Protein AF-A0A1C3NUX1-F1 (afdb_monomer_lite)

Radius of gyration: 12.71 Å; chains: 1; bounding box: 31×25×33 Å

Sequence (108 aa):
MPPGFLGSWSGTVSQPDSTSYTVKLTLTNGDIGQNVGRASYPELGCIADLYLTDVAGSMIRVQGRLVVNSYNNCVAATLDLGLRSSSSMNYLARSPGFSGGASAVLYR

Structure (mmCIF, N/CA/C/O backbone):
data_AF-A0A1C3NUX1-F1
#
_entry.id   AF-A0A1C3NUX1-F1
#
loop_
_atom_site.group_PDB
_atom_site.id
_atom_site.type_symbol
_atom_site.label_atom_id
_atom_site.label_alt_id
_atom_site.label_comp_id
_atom_site.label_asym_id
_atom_site.label_entity_id
_atom_site.label_seq_id
_atom_site.pdbx_PDB_ins_code
_atom_site.Cartn_x
_atom_site.Cartn_y
_atom_site.Cartn_z
_atom_site.occupancy
_atom_site.B_iso_or_equiv
_atom_site.auth_seq_id
_atom_site.auth_comp_id
_atom_site.auth_asym_id
_atom_site.auth_atom_id
_atom_site.pdbx_PDB_model_num
ATOM 1 N N . MET A 1 1 ? -10.010 -6.700 9.477 1.00 90.62 1 MET A N 1
ATOM 2 C CA . MET A 1 1 ? -9.384 -5.407 9.100 1.00 90.62 1 MET A CA 1
ATOM 3 C C . MET A 1 1 ? -10.241 -4.242 9.602 1.00 90.62 1 MET A C 1
ATOM 5 O O . MET A 1 1 ? -11.459 -4.356 9.520 1.00 90.62 1 MET A O 1
ATOM 9 N N . PRO A 1 2 ? -9.672 -3.127 10.107 1.00 93.56 2 PRO A N 1
ATOM 10 C CA . PRO A 1 2 ? -10.476 -1.967 10.501 1.00 93.56 2 PRO A CA 1
ATOM 11 C C . PRO A 1 2 ? -11.187 -1.313 9.296 1.00 93.56 2 PRO A C 1
ATOM 13 O O . PRO A 1 2 ? -10.565 -1.146 8.243 1.00 93.56 2 PRO A O 1
ATOM 16 N N . PRO A 1 3 ? -12.460 -0.885 9.430 1.00 94.62 3 PRO A N 1
ATOM 17 C CA . PRO A 1 3 ? -13.285 -0.423 8.306 1.00 94.62 3 PRO A CA 1
ATOM 18 C C . PRO A 1 3 ? -12.734 0.834 7.626 1.00 94.62 3 PRO A C 1
ATOM 20 O O . PRO A 1 3 ? -12.955 1.053 6.439 1.00 94.62 3 PRO A O 1
ATOM 23 N N . GLY A 1 4 ? -11.961 1.638 8.358 1.00 95.81 4 GLY A N 1
ATOM 24 C CA . GLY A 1 4 ? -11.309 2.819 7.814 1.00 95.81 4 GLY A CA 1
ATOM 25 C C . GLY A 1 4 ? -10.327 2.516 6.681 1.00 95.81 4 GLY A C 1
ATOM 26 O O . GLY A 1 4 ? -10.064 3.424 5.911 1.00 95.81 4 GLY A O 1
ATOM 27 N N . PHE A 1 5 ? -9.806 1.296 6.536 1.00 97.38 5 PHE A N 1
ATOM 28 C CA . PHE A 1 5 ? -8.880 0.946 5.450 1.00 97.38 5 PHE A CA 1
ATOM 29 C C . PHE A 1 5 ? -9.577 0.521 4.157 1.00 97.38 5 PHE A C 1
ATOM 31 O O . PHE A 1 5 ? -8.937 0.490 3.111 1.00 97.38 5 PHE A O 1
ATOM 38 N N . LEU A 1 6 ? -10.864 0.182 4.214 1.00 97.62 6 LEU A N 1
ATOM 39 C CA . LEU A 1 6 ? -11.574 -0.415 3.087 1.00 97.62 6 LEU A CA 1
ATOM 40 C C . LEU A 1 6 ? -11.748 0.574 1.932 1.00 97.62 6 LEU A C 1
ATOM 42 O O . LEU A 1 6 ? -11.959 1.769 2.146 1.00 97.62 6 LEU A O 1
ATOM 46 N N . GLY A 1 7 ? -11.716 0.042 0.712 1.00 97.88 7 GLY A N 1
ATOM 47 C CA . GLY A 1 7 ? -11.895 0.801 -0.520 1.00 97.88 7 GLY A CA 1
ATOM 48 C C . GLY A 1 7 ? -10.596 1.023 -1.284 1.00 97.88 7 GLY A C 1
ATOM 49 O O . GLY A 1 7 ? -9.594 0.329 -1.084 1.00 97.88 7 GLY A O 1
ATOM 50 N N . SER A 1 8 ? -10.646 1.970 -2.213 1.00 98.56 8 SER A N 1
ATOM 51 C CA . SER A 1 8 ? -9.526 2.300 -3.084 1.00 98.56 8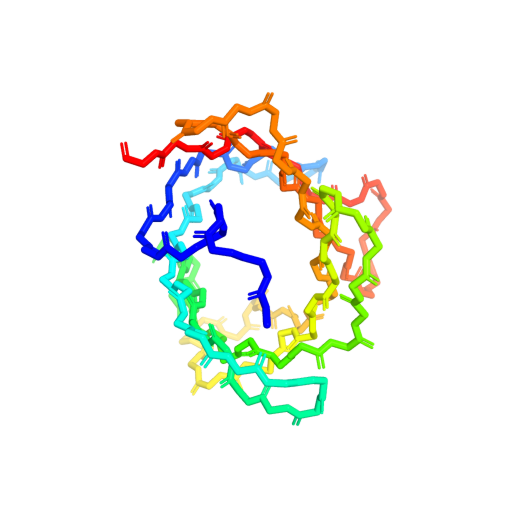 SER A CA 1
ATOM 52 C C . SER A 1 8 ? -8.713 3.458 -2.521 1.00 98.56 8 SER A C 1
ATOM 54 O O . SER A 1 8 ? -9.250 4.376 -1.909 1.00 98.56 8 SER A O 1
ATOM 56 N N . TRP A 1 9 ? -7.406 3.392 -2.741 1.00 98.69 9 TRP A N 1
ATOM 57 C CA . TRP A 1 9 ? -6.448 4.396 -2.309 1.00 98.69 9 TRP A CA 1
ATOM 58 C C . TRP A 1 9 ? -5.418 4.622 -3.401 1.00 98.69 9 TRP A C 1
ATOM 60 O O . TRP A 1 9 ? -4.955 3.661 -4.012 1.00 98.69 9 TRP A O 1
ATOM 70 N N . SER A 1 10 ? -5.017 5.865 -3.630 1.00 98.75 10 SER A N 1
ATOM 71 C CA . SER A 1 10 ? -3.997 6.192 -4.624 1.00 98.75 10 SER A CA 1
ATOM 72 C C . SER A 1 10 ? -3.086 7.307 -4.143 1.00 98.75 10 SER A C 1
ATOM 74 O O . SER A 1 10 ? -3.513 8.207 -3.422 1.00 98.75 10 SER A O 1
ATOM 76 N N . GLY A 1 11 ? -1.831 7.271 -4.571 1.00 98.50 11 GLY A N 1
ATOM 77 C CA . GLY A 1 11 ? -0.869 8.328 -4.290 1.00 98.50 11 GLY A CA 1
ATOM 78 C C . GLY A 1 11 ? 0.443 8.121 -5.031 1.00 98.50 11 GLY A C 1
ATOM 79 O O . GLY A 1 11 ? 0.683 7.069 -5.625 1.00 98.50 11 GLY A O 1
ATOM 80 N N . THR A 1 12 ? 1.286 9.146 -4.985 1.00 98.44 12 THR A N 1
ATOM 81 C CA . THR A 1 12 ? 2.611 9.127 -5.602 1.00 98.44 12 THR A CA 1
ATOM 82 C C . THR A 1 12 ? 3.641 8.696 -4.570 1.00 98.44 12 THR A C 1
ATOM 84 O O . THR A 1 12 ? 3.809 9.344 -3.536 1.00 98.44 12 THR A O 1
ATOM 87 N N . VAL A 1 13 ? 4.321 7.593 -4.855 1.00 96.94 13 VAL A N 1
ATOM 88 C CA . VAL A 1 13 ? 5.405 7.050 -4.048 1.00 96.94 13 VAL A CA 1
ATOM 89 C C . VAL A 1 13 ? 6.693 7.780 -4.373 1.00 96.94 13 VAL A C 1
ATOM 91 O O . VAL A 1 13 ? 7.098 7.860 -5.530 1.00 96.94 13 VAL A O 1
ATOM 94 N N . SER A 1 14 ? 7.337 8.287 -3.328 1.00 95.06 14 SER A N 1
ATOM 95 C CA . SER A 1 14 ? 8.723 8.728 -3.357 1.00 95.06 14 SER A CA 1
ATOM 96 C C . SER A 1 14 ? 9.606 7.598 -2.844 1.00 95.06 14 SER A C 1
ATOM 98 O O . SER A 1 14 ? 9.367 7.048 -1.763 1.00 95.06 14 SER A O 1
ATOM 100 N N . GLN A 1 15 ? 10.618 7.249 -3.627 1.00 89.38 15 GLN A N 1
ATOM 101 C CA . GLN A 1 15 ? 11.606 6.239 -3.289 1.00 89.38 15 GLN A CA 1
ATOM 102 C C . GLN A 1 15 ? 12.998 6.828 -3.540 1.00 89.38 15 GLN A C 1
ATOM 104 O O . GLN A 1 15 ? 13.230 7.344 -4.635 1.00 89.38 15 GLN A O 1
ATOM 109 N N . PRO A 1 16 ? 13.920 6.766 -2.563 1.00 86.25 16 PRO A N 1
ATOM 110 C CA . PRO A 1 16 ? 15.297 7.199 -2.768 1.00 86.25 16 PRO A CA 1
ATOM 111 C C . PRO A 1 16 ? 15.923 6.510 -3.983 1.00 86.25 16 PRO A C 1
ATOM 113 O O . PRO A 1 16 ? 15.666 5.330 -4.232 1.00 86.25 16 PRO A O 1
ATOM 116 N N . ASP A 1 17 ? 16.719 7.263 -4.741 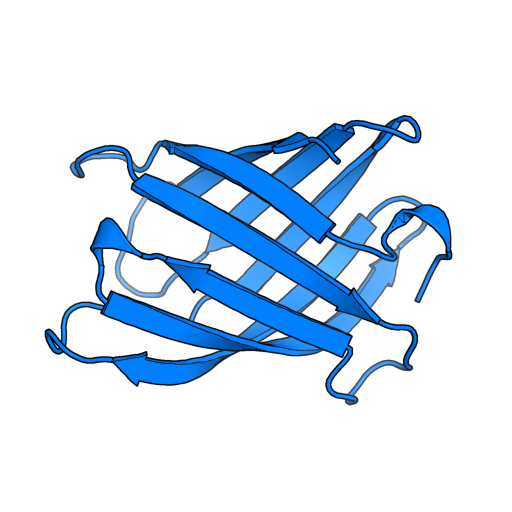1.00 82.31 17 ASP A N 1
ATOM 117 C CA . ASP A 1 17 ? 17.462 6.778 -5.912 1.00 82.31 17 ASP A CA 1
ATOM 118 C C . ASP A 1 17 ? 16.586 6.152 -7.014 1.00 82.31 17 ASP A C 1
ATOM 120 O O . ASP A 1 17 ? 17.052 5.370 -7.844 1.00 82.31 17 ASP A O 1
ATOM 124 N N . SER A 1 18 ? 15.299 6.504 -7.042 1.00 84.88 18 SER A N 1
ATOM 125 C CA . SER A 1 18 ? 14.347 6.053 -8.050 1.00 84.88 18 SER A CA 1
ATOM 126 C C . SER A 1 18 ? 13.437 7.193 -8.498 1.00 84.88 18 SER A C 1
ATOM 128 O O . SER A 1 18 ? 13.274 8.206 -7.817 1.00 84.88 18 SER A O 1
ATOM 130 N N . THR A 1 19 ? 12.833 7.038 -9.673 1.00 90.12 19 THR A N 1
ATOM 131 C CA . THR A 1 19 ? 11.780 7.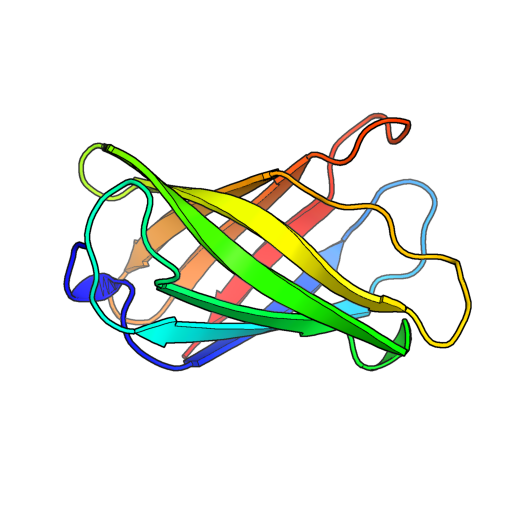945 -10.130 1.00 90.12 19 THR A CA 1
ATOM 132 C C . THR A 1 19 ? 10.508 7.677 -9.339 1.00 90.12 19 THR A C 1
ATOM 134 O O . THR A 1 19 ? 10.155 6.524 -9.104 1.00 90.12 19 THR A O 1
ATOM 137 N N . SER A 1 20 ? 9.799 8.736 -8.952 1.00 94.81 20 SER A N 1
ATOM 138 C CA . SER A 1 20 ? 8.495 8.598 -8.308 1.00 94.81 20 SER A CA 1
ATOM 139 C C . SER A 1 20 ? 7.503 7.858 -9.206 1.00 94.81 20 SER A C 1
ATOM 141 O O . SER A 1 20 ? 7.480 8.063 -10.419 1.00 94.81 20 SER A O 1
ATOM 143 N N . TYR A 1 21 ? 6.650 7.036 -8.606 1.00 95.12 21 TYR A N 1
ATOM 144 C CA . TYR A 1 21 ? 5.656 6.232 -9.321 1.00 95.12 21 TYR A CA 1
ATOM 145 C C . TYR A 1 21 ? 4.327 6.210 -8.578 1.00 95.12 21 TYR A C 1
ATOM 147 O O . TYR A 1 21 ? 4.259 6.465 -7.375 1.00 95.12 21 TYR A O 1
ATOM 155 N N . THR A 1 22 ? 3.246 5.897 -9.282 1.00 97.88 22 THR A N 1
ATOM 156 C CA . THR A 1 22 ? 1.924 5.796 -8.672 1.00 97.88 22 THR A CA 1
ATOM 157 C C . THR A 1 22 ? 1.752 4.437 -8.000 1.00 97.88 22 THR A C 1
ATOM 159 O O . THR A 1 22 ? 2.042 3.392 -8.581 1.00 97.88 22 THR A O 1
ATOM 162 N N . VAL A 1 23 ? 1.199 4.432 -6.788 1.00 98.31 23 VAL A N 1
ATOM 163 C CA . VAL A 1 23 ? 0.616 3.229 -6.185 1.00 98.31 23 VAL A CA 1
ATOM 164 C C . VAL A 1 23 ? -0.894 3.376 -6.134 1.00 98.31 23 VAL A C 1
ATOM 166 O O . VAL A 1 23 ? -1.415 4.416 -5.729 1.00 98.31 23 VAL A O 1
ATOM 169 N N . LYS A 1 24 ? -1.599 2.315 -6.526 1.00 98.69 24 LYS A N 1
ATOM 170 C CA . LYS A 1 24 ? -3.042 2.177 -6.311 1.00 98.69 24 LYS A CA 1
ATOM 171 C C . LYS A 1 24 ? -3.293 0.930 -5.484 1.00 98.69 24 LYS A C 1
ATOM 173 O O . LYS A 1 24 ? -2.857 -0.153 -5.870 1.00 98.69 24 LYS A O 1
ATOM 178 N N . LEU A 1 25 ? -3.988 1.079 -4.367 1.00 98.69 25 LEU A N 1
ATOM 179 C CA . LEU A 1 25 ? -4.431 -0.018 -3.518 1.00 98.69 25 LEU A CA 1
ATOM 180 C C . LEU A 1 25 ? -5.944 -0.167 -3.642 1.00 98.69 25 LEU A C 1
ATOM 182 O O . LEU A 1 25 ? -6.669 0.818 -3.741 1.00 98.69 25 LEU A O 1
ATOM 186 N N . THR A 1 26 ? -6.432 -1.397 -3.595 1.00 98.62 26 THR A N 1
ATOM 187 C CA . THR A 1 26 ? -7.836 -1.696 -3.301 1.00 98.62 26 THR A CA 1
ATOM 188 C C . THR A 1 26 ? -7.856 -2.689 -2.160 1.00 98.62 26 THR A C 1
ATOM 190 O O . THR A 1 26 ? -7.272 -3.762 -2.287 1.00 98.62 26 THR A O 1
ATOM 193 N N . LEU A 1 27 ? -8.478 -2.308 -1.046 1.00 98.50 27 LEU A N 1
ATOM 194 C CA . LEU A 1 27 ? -8.506 -3.072 0.195 1.00 98.50 27 LEU A CA 1
ATOM 195 C C . LEU A 1 27 ? -9.934 -3.526 0.515 1.00 98.50 27 LEU A C 1
ATOM 197 O O . LEU A 1 27 ? -10.879 -2.735 0.491 1.00 98.50 27 LEU A O 1
ATOM 201 N N . THR A 1 28 ? -10.083 -4.802 0.847 1.00 98.38 28 THR A N 1
ATOM 202 C CA . THR A 1 28 ? -11.348 -5.475 1.173 1.00 98.38 28 THR A CA 1
ATOM 203 C C . THR A 1 28 ? -11.237 -6.155 2.523 1.00 98.38 28 THR A C 1
ATOM 205 O O . THR A 1 28 ? -10.154 -6.585 2.894 1.00 98.38 28 THR A O 1
ATOM 208 N N . ASN A 1 29 ? -12.339 -6.301 3.260 1.00 97.69 29 ASN A N 1
ATOM 209 C CA . ASN A 1 29 ? -12.280 -6.872 4.606 1.00 97.69 29 ASN A CA 1
ATOM 210 C C . ASN A 1 29 ? -11.655 -8.284 4.630 1.00 97.69 29 ASN A C 1
ATOM 212 O O . ASN A 1 29 ? -11.753 -9.029 3.658 1.00 97.69 29 ASN A O 1
ATOM 216 N N . GLY A 1 30 ? -11.039 -8.633 5.757 1.00 97.12 30 GLY A N 1
ATOM 217 C CA . GLY A 1 30 ? -10.422 -9.934 5.999 1.00 97.12 30 GLY A CA 1
ATOM 218 C C . GLY A 1 30 ? -9.6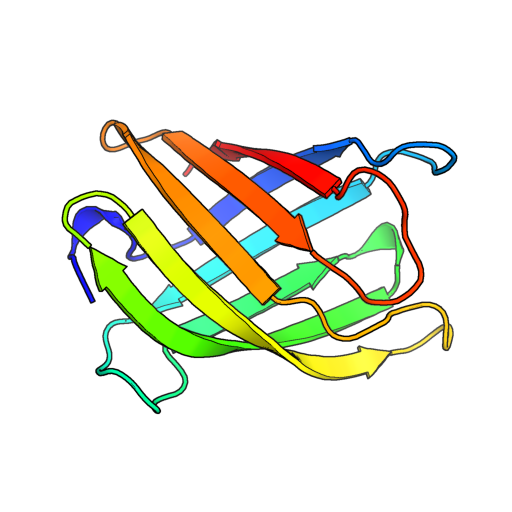06 -9.961 7.290 1.00 97.12 30 GLY A C 1
ATOM 219 O O . GLY A 1 30 ? -9.371 -8.918 7.923 1.00 97.12 30 GLY A O 1
ATOM 220 N N . ASP A 1 31 ? -9.197 -11.166 7.664 1.00 97.81 31 ASP A N 1
ATOM 221 C CA . ASP A 1 31 ? -8.442 -11.472 8.877 1.00 97.81 31 ASP A CA 1
ATOM 222 C C . ASP A 1 31 ? -6.940 -11.609 8.607 1.00 97.81 31 ASP A C 1
ATOM 224 O O . ASP A 1 31 ? -6.480 -11.673 7.463 1.00 97.81 31 ASP A O 1
ATOM 228 N N . ILE A 1 32 ? -6.149 -11.643 9.681 1.00 98.44 32 ILE A N 1
ATOM 229 C CA . ILE A 1 32 ? -4.711 -11.915 9.590 1.00 98.44 32 ILE A CA 1
ATOM 230 C C . ILE A 1 32 ? -4.499 -13.275 8.902 1.00 98.44 32 ILE A C 1
ATOM 232 O O . ILE A 1 32 ? -5.157 -14.263 9.217 1.00 98.44 32 ILE A O 1
ATOM 236 N N . GLY A 1 33 ? -3.579 -13.312 7.940 1.00 98.38 33 GLY A N 1
ATOM 237 C CA . GLY A 1 33 ? -3.279 -14.459 7.086 1.00 98.38 33 GLY A CA 1
ATOM 238 C C . GLY A 1 33 ? -4.081 -14.506 5.781 1.00 98.38 33 GLY A C 1
ATOM 239 O O . GLY A 1 33 ? -3.696 -15.241 4.871 1.00 98.38 33 GLY A O 1
ATOM 240 N N . GLN A 1 34 ? -5.150 -13.716 5.644 1.00 98.62 34 GLN A N 1
ATOM 241 C CA . GLN A 1 34 ? -5.979 -13.687 4.437 1.00 98.62 34 GLN A CA 1
ATOM 242 C C . GLN A 1 34 ? -5.507 -12.629 3.436 1.00 98.62 34 GLN A C 1
ATOM 244 O O . GLN A 1 34 ? -4.849 -11.649 3.794 1.00 98.62 34 GLN A O 1
ATOM 249 N N . ASN A 1 35 ? -5.874 -12.827 2.167 1.00 98.56 35 ASN A N 1
ATOM 250 C CA . ASN A 1 35 ? -5.767 -11.785 1.154 1.00 98.56 35 ASN A CA 1
ATOM 251 C C . ASN A 1 35 ? -6.815 -10.703 1.456 1.00 98.56 35 ASN A C 1
ATOM 253 O O . ASN A 1 35 ? -8.006 -10.995 1.542 1.00 98.56 35 ASN A O 1
ATOM 257 N N . VAL A 1 36 ? -6.355 -9.469 1.620 1.00 98.62 36 VAL A N 1
ATOM 258 C CA . VAL A 1 36 ? -7.165 -8.296 1.955 1.00 98.62 36 VAL A CA 1
ATOM 259 C C . VAL A 1 36 ? -7.126 -7.225 0.871 1.00 98.62 36 VAL A C 1
ATOM 261 O O . VAL A 1 36 ? -7.565 -6.100 1.105 1.00 98.62 36 VAL A O 1
ATOM 264 N N . GLY A 1 37 ? -6.581 -7.527 -0.306 1.00 98.25 37 GLY A N 1
ATOM 265 C CA . GLY A 1 37 ? -6.587 -6.578 -1.403 1.00 98.25 37 GLY A CA 1
ATOM 266 C C . GLY A 1 37 ? -5.471 -6.749 -2.414 1.00 98.25 37 GLY A C 1
ATOM 267 O O . GLY A 1 37 ? -4.775 -7.759 -2.484 1.00 98.25 37 GLY A O 1
ATOM 268 N N . ARG A 1 38 ? -5.294 -5.701 -3.212 1.00 98.50 38 ARG A N 1
ATOM 269 C CA . ARG A 1 38 ? -4.326 -5.668 -4.302 1.00 98.50 38 ARG A CA 1
ATOM 270 C C . ARG A 1 38 ? -3.665 -4.303 -4.398 1.00 98.50 38 ARG A C 1
ATOM 272 O O . ARG A 1 38 ? -4.332 -3.280 -4.256 1.00 98.50 38 ARG A O 1
ATOM 279 N N . ALA A 1 39 ? -2.367 -4.308 -4.668 1.00 98.56 39 ALA A N 1
ATOM 280 C CA . ALA A 1 39 ? -1.592 -3.144 -5.067 1.00 98.56 39 ALA A CA 1
ATOM 281 C C . ALA A 1 39 ? -1.265 -3.226 -6.560 1.00 98.56 39 ALA A C 1
ATOM 283 O O . ALA A 1 39 ? -0.901 -4.292 -7.058 1.00 98.56 39 ALA A O 1
ATOM 284 N N . SER A 1 40 ? -1.347 -2.101 -7.261 1.00 98.12 40 SER A N 1
ATOM 285 C CA . SER A 1 40 ? -0.851 -1.955 -8.629 1.00 98.12 40 SER A CA 1
ATOM 286 C C . SER A 1 40 ? 0.093 -0.767 -8.732 1.00 98.12 40 SER A C 1
ATOM 288 O O . SER A 1 40 ? -0.195 0.293 -8.168 1.00 98.12 40 SER A O 1
ATOM 290 N N . TYR A 1 41 ? 1.154 -0.948 -9.512 1.00 96.81 41 TYR A N 1
ATOM 291 C CA . TYR A 1 41 ? 2.183 0.044 -9.813 1.00 96.81 41 TYR A CA 1
ATOM 292 C C . TYR A 1 41 ? 2.265 0.174 -11.342 1.00 96.81 41 TYR A C 1
ATOM 294 O O . TYR A 1 41 ? 3.029 -0.562 -11.974 1.00 96.81 41 TYR A O 1
ATOM 302 N N . PRO A 1 42 ? 1.406 1.002 -11.966 1.00 96.12 42 PRO A N 1
ATOM 303 C CA . PRO A 1 42 ? 1.215 1.006 -13.418 1.00 96.12 42 PRO A CA 1
ATOM 304 C C . PRO A 1 42 ? 2.496 1.279 -14.208 1.00 96.12 42 PRO A C 1
ATOM 306 O O . PRO A 1 42 ? 2.790 0.569 -15.165 1.00 96.12 42 PRO A O 1
ATOM 309 N N . GLU A 1 43 ? 3.282 2.260 -13.770 1.00 95.19 43 GLU A N 1
ATOM 310 C CA . GLU A 1 43 ? 4.538 2.668 -14.401 1.00 95.19 43 GLU A CA 1
ATOM 311 C C . GLU A 1 43 ? 5.596 1.559 -14.343 1.00 95.19 43 GLU A C 1
ATOM 313 O O . GLU A 1 43 ? 6.455 1.467 -15.215 1.00 95.19 43 GLU A O 1
ATOM 318 N N . LEU A 1 44 ? 5.502 0.683 -13.339 1.00 93.69 44 LEU A N 1
ATOM 319 C CA . LEU A 1 44 ? 6.395 -0.460 -13.163 1.00 93.69 44 LEU A CA 1
ATOM 320 C C . LEU A 1 44 ? 5.843 -1.744 -13.800 1.00 93.69 44 LEU A C 1
ATOM 322 O O . LEU A 1 44 ? 6.544 -2.747 -13.845 1.00 93.69 44 LEU A O 1
ATOM 326 N N . GLY A 1 45 ? 4.598 -1.748 -14.290 1.00 95.75 45 GLY A N 1
ATOM 327 C CA . GLY A 1 45 ? 3.973 -2.945 -14.862 1.00 95.75 45 GLY A CA 1
ATOM 328 C C . GLY A 1 45 ? 3.777 -4.075 -13.844 1.00 95.75 45 GLY A C 1
ATOM 329 O O . GLY A 1 45 ? 3.854 -5.253 -14.215 1.00 95.75 45 GLY A O 1
ATOM 330 N N . CYS A 1 46 ? 3.546 -3.724 -12.572 1.00 96.25 46 CYS A N 1
ATOM 331 C CA . CYS A 1 46 ? 3.511 -4.674 -11.462 1.00 96.25 46 CYS A CA 1
ATOM 332 C C . CYS A 1 46 ? 2.196 -4.679 -10.696 1.00 96.25 46 CYS A C 1
ATOM 334 O O . CYS A 1 46 ? 1.562 -3.643 -10.477 1.00 96.25 46 CYS A O 1
ATOM 336 N N . ILE A 1 47 ? 1.823 -5.870 -10.230 1.00 98.00 47 ILE A N 1
ATOM 337 C CA . ILE A 1 47 ? 0.650 -6.101 -9.392 1.00 98.00 47 ILE A CA 1
ATOM 338 C C . ILE A 1 47 ? 1.040 -7.064 -8.274 1.00 98.00 47 ILE A C 1
ATOM 340 O O . ILE A 1 47 ? 1.711 -8.069 -8.522 1.00 98.00 47 ILE A O 1
ATOM 344 N N . ALA A 1 48 ? 0.597 -6.774 -7.053 1.00 98.31 48 ALA A N 1
ATOM 345 C CA . ALA A 1 48 ? 0.769 -7.643 -5.899 1.00 98.31 48 ALA A CA 1
ATOM 346 C C . ALA A 1 48 ? -0.558 -7.860 -5.170 1.00 98.31 48 ALA A C 1
ATOM 348 O O . ALA A 1 48 ? -1.288 -6.904 -4.915 1.00 98.31 48 ALA A O 1
ATOM 349 N N . ASP A 1 49 ? -0.832 -9.100 -4.780 1.00 98.69 49 ASP A N 1
ATOM 350 C CA . ASP A 1 49 ? -1.872 -9.395 -3.797 1.00 98.69 49 ASP A CA 1
ATOM 351 C C . ASP A 1 49 ? -1.351 -9.071 -2.392 1.00 98.69 49 ASP A C 1
ATOM 353 O O . ASP A 1 49 ? -0.163 -9.240 -2.100 1.00 98.69 49 ASP A O 1
ATOM 357 N N . LEU A 1 50 ? -2.229 -8.575 -1.524 1.00 98.75 50 LEU A N 1
ATOM 358 C CA . LEU A 1 50 ? -1.878 -8.058 -0.204 1.00 98.75 50 LEU A CA 1
ATOM 359 C C . LEU A 1 50 ? -2.436 -8.973 0.874 1.00 98.75 50 LEU A C 1
ATOM 361 O O . LEU A 1 50 ? -3.647 -9.106 1.013 1.00 98.75 50 LEU A O 1
ATOM 365 N N . TYR A 1 51 ? -1.557 -9.578 1.666 1.00 98.69 51 TYR A N 1
ATOM 366 C CA . TYR A 1 51 ? -1.952 -10.466 2.755 1.00 98.69 51 TYR A CA 1
ATOM 367 C C . TYR A 1 51 ? -1.792 -9.766 4.095 1.00 98.69 51 TYR A C 1
ATOM 369 O O . TYR A 1 51 ? -0.703 -9.284 4.398 1.00 98.69 51 TYR A O 1
ATOM 377 N N . LEU A 1 52 ? -2.850 -9.709 4.901 1.00 98.75 52 LEU A N 1
ATOM 378 C CA . LEU A 1 52 ? -2.807 -9.049 6.205 1.00 98.75 52 LEU A CA 1
ATOM 379 C C . LEU A 1 52 ? -1.933 -9.843 7.170 1.00 98.75 52 LEU A C 1
ATOM 381 O O . LEU A 1 52 ? -2.130 -11.040 7.343 1.00 98.75 52 LEU A O 1
ATOM 385 N N . THR A 1 53 ? -0.975 -9.185 7.812 1.00 98.69 53 THR A N 1
ATOM 386 C CA . THR A 1 53 ? -0.065 -9.837 8.764 1.00 98.69 53 THR A CA 1
ATOM 387 C C . THR A 1 53 ? -0.184 -9.280 10.171 1.00 98.69 53 THR A C 1
ATOM 389 O O . THR A 1 53 ? 0.152 -9.983 11.114 1.00 98.69 53 THR A O 1
ATOM 392 N N . ASP A 1 54 ? -0.627 -8.029 10.321 1.00 98.50 54 ASP A N 1
ATOM 393 C CA . ASP A 1 54 ? -0.747 -7.389 11.631 1.00 98.50 54 ASP A CA 1
ATOM 394 C C . ASP A 1 54 ? -1.784 -6.257 11.624 1.00 98.50 54 ASP A C 1
ATOM 396 O O . ASP A 1 54 ? -2.000 -5.608 10.593 1.00 98.50 54 ASP A O 1
ATOM 400 N N . VAL A 1 55 ? -2.405 -6.015 12.780 1.00 97.88 55 VAL A N 1
ATOM 401 C CA . VAL A 1 55 ? -3.377 -4.938 13.016 1.00 97.88 55 VAL A CA 1
ATOM 402 C C . VAL A 1 55 ? -3.114 -4.318 14.385 1.00 97.88 55 VAL A C 1
ATOM 404 O O . VAL A 1 55 ? -3.272 -4.975 15.410 1.00 97.88 55 VAL A O 1
ATOM 407 N N . ALA A 1 56 ? -2.802 -3.024 14.407 1.00 95.50 56 ALA A N 1
ATOM 408 C CA . ALA A 1 56 ? -2.538 -2.264 15.622 1.00 95.50 56 ALA A CA 1
ATOM 409 C C . ALA A 1 56 ? -3.226 -0.890 15.552 1.00 95.50 56 ALA A C 1
ATOM 411 O O . ALA A 1 56 ? -2.680 0.083 15.032 1.00 95.50 56 ALA A O 1
ATOM 412 N N . GLY A 1 57 ? -4.455 -0.802 16.070 1.00 92.00 57 GLY A N 1
ATOM 413 C CA . GLY A 1 57 ? -5.224 0.446 16.099 1.00 92.00 57 GLY A CA 1
ATOM 414 C C . GLY A 1 57 ? -5.477 1.022 14.700 1.00 92.00 57 GLY A C 1
ATOM 415 O O . GLY A 1 57 ? -6.197 0.430 13.897 1.00 92.00 57 GLY A O 1
ATOM 416 N N . SER A 1 58 ? -4.894 2.189 14.413 1.00 95.56 58 SER A N 1
ATOM 417 C CA . SER A 1 58 ? -4.981 2.876 13.116 1.00 95.56 58 SER A CA 1
ATOM 418 C C . SER A 1 58 ? -3.898 2.452 12.118 1.00 95.56 58 SER A C 1
ATOM 420 O O . SER A 1 58 ? -3.735 3.110 11.090 1.00 95.56 58 SER A O 1
ATOM 422 N N . MET A 1 59 ? -3.168 1.370 12.398 1.00 98.00 59 MET A N 1
ATOM 423 C CA . MET A 1 59 ? -2.109 0.827 11.554 1.00 98.00 59 MET A CA 1
ATOM 424 C C . MET A 1 59 ? -2.392 -0.633 11.196 1.00 98.00 59 MET A C 1
ATOM 426 O O . MET A 1 59 ? -2.806 -1.423 12.045 1.00 98.00 59 MET A O 1
ATOM 430 N N . ILE A 1 60 ? -2.141 -1.002 9.943 1.00 98.44 60 ILE A N 1
ATOM 431 C CA . ILE A 1 60 ? -2.088 -2.397 9.502 1.00 98.44 60 ILE A CA 1
ATOM 432 C C . ILE A 1 60 ? -0.771 -2.664 8.787 1.00 98.44 60 ILE A C 1
ATOM 434 O O . ILE A 1 60 ? -0.190 -1.769 8.168 1.00 98.44 60 ILE A O 1
ATOM 438 N N . ARG A 1 61 ? -0.333 -3.920 8.829 1.00 98.69 61 ARG A N 1
ATOM 439 C CA . ARG A 1 61 ? 0.770 -4.411 8.007 1.00 98.69 61 ARG A CA 1
ATOM 440 C C . ARG A 1 61 ? 0.264 -5.460 7.041 1.00 98.69 61 ARG A C 1
ATOM 442 O O . ARG A 1 61 ? -0.436 -6.387 7.451 1.00 98.69 61 ARG A O 1
ATOM 449 N N . VAL A 1 62 ? 0.656 -5.336 5.779 1.00 98.69 62 VAL A N 1
ATOM 450 C CA . VAL A 1 62 ? 0.383 -6.341 4.753 1.00 98.69 62 VAL A CA 1
ATOM 451 C C . VAL A 1 62 ? 1.675 -6.803 4.089 1.00 98.69 62 VAL A C 1
ATOM 453 O O . VAL A 1 62 ? 2.598 -6.021 3.866 1.00 98.69 62 VAL A O 1
ATOM 456 N N . GLN A 1 63 ? 1.734 -8.082 3.740 1.00 98.38 63 GLN A N 1
ATOM 457 C CA . GLN A 1 63 ? 2.777 -8.638 2.894 1.00 98.38 63 GLN A CA 1
ATOM 458 C C . GLN A 1 63 ? 2.298 -8.645 1.444 1.00 98.38 63 GLN A C 1
ATOM 460 O O . GLN A 1 63 ? 1.329 -9.332 1.112 1.00 98.38 63 GLN A O 1
ATOM 465 N N . GLY A 1 64 ? 3.000 -7.922 0.573 1.00 97.94 64 GLY A N 1
ATOM 466 C CA . GLY A 1 64 ? 2.795 -8.010 -0.865 1.00 97.94 64 GLY A CA 1
ATOM 467 C C . GLY A 1 64 ? 3.354 -9.319 -1.419 1.00 97.94 64 GLY A C 1
ATOM 468 O O . GLY A 1 64 ? 4.489 -9.695 -1.115 1.00 97.94 64 GLY A O 1
ATOM 469 N N . ARG A 1 65 ? 2.570 -10.002 -2.253 1.00 97.25 65 ARG A N 1
ATOM 470 C CA . ARG A 1 65 ? 2.994 -11.146 -3.069 1.00 97.25 65 ARG A CA 1
ATOM 471 C C . ARG A 1 65 ? 2.783 -10.793 -4.535 1.00 97.25 65 ARG A C 1
ATOM 473 O O . ARG A 1 65 ? 1.651 -10.556 -4.944 1.00 97.25 65 ARG A O 1
ATOM 480 N N . LEU A 1 66 ? 3.869 -10.705 -5.304 1.00 96.50 66 LEU A N 1
ATOM 481 C CA . LEU A 1 66 ? 3.800 -10.338 -6.719 1.00 96.50 66 LEU A CA 1
ATOM 482 C C . LEU A 1 66 ? 2.987 -11.377 -7.499 1.00 96.50 66 LEU A C 1
ATOM 484 O O . LEU A 1 66 ? 3.236 -12.574 -7.389 1.00 96.50 66 LEU A O 1
ATOM 488 N N . VAL A 1 67 ? 2.037 -10.893 -8.295 1.00 97.06 67 VAL A N 1
ATOM 489 C CA . VAL A 1 67 ? 1.227 -11.698 -9.223 1.00 97.06 67 VAL A CA 1
ATOM 490 C C . VAL A 1 67 ? 1.472 -11.302 -10.678 1.00 97.06 67 VAL A C 1
ATOM 492 O O . VAL A 1 67 ? 1.316 -12.126 -11.571 1.00 97.06 67 VAL A O 1
ATOM 495 N N . VAL A 1 68 ? 1.904 -10.059 -10.918 1.00 96.56 68 VAL A N 1
ATOM 496 C CA . VAL A 1 68 ? 2.367 -9.574 -12.225 1.00 96.56 68 VAL A CA 1
ATOM 497 C C . VAL A 1 68 ? 3.671 -8.809 -12.023 1.00 96.56 68 VAL A C 1
ATOM 499 O O . VAL A 1 68 ? 3.760 -7.971 -11.125 1.00 96.56 68 VAL A O 1
ATOM 502 N N . ASN A 1 69 ? 4.669 -9.095 -12.861 1.00 94.88 69 ASN A N 1
ATOM 503 C CA . ASN A 1 69 ? 5.978 -8.436 -12.868 1.00 94.88 69 ASN A CA 1
ATOM 504 C C . ASN A 1 69 ? 6.483 -8.304 -14.315 1.00 94.88 69 ASN A C 1
ATOM 506 O O . ASN A 1 69 ? 7.415 -8.991 -14.730 1.00 94.88 69 ASN A O 1
ATOM 510 N N . SER A 1 70 ? 5.801 -7.477 -15.110 1.00 93.81 70 SER A N 1
ATOM 511 C CA . SER A 1 70 ? 5.932 -7.480 -16.577 1.00 93.81 70 SER A CA 1
ATOM 512 C C . SER A 1 70 ? 7.331 -7.098 -17.067 1.00 93.81 70 SER A C 1
ATOM 514 O O . SER A 1 70 ? 7.775 -7.595 -18.097 1.00 93.81 70 SER A O 1
ATOM 516 N N . TYR A 1 71 ? 8.030 -6.237 -16.324 1.00 92.00 71 TYR A N 1
ATOM 517 C CA . TYR A 1 71 ? 9.373 -5.758 -16.670 1.00 92.00 71 TYR A CA 1
ATOM 518 C C . TYR A 1 71 ? 10.478 -6.396 -15.819 1.00 92.00 71 TYR A C 1
ATOM 520 O O . TYR A 1 71 ? 11.631 -5.981 -15.900 1.00 92.00 71 TYR A O 1
ATOM 528 N N . ASN A 1 72 ? 10.133 -7.393 -14.996 1.00 88.38 72 ASN A N 1
ATOM 529 C CA . ASN A 1 72 ? 11.043 -8.093 -14.087 1.00 88.38 72 ASN A CA 1
ATOM 530 C C . ASN A 1 72 ? 11.862 -7.166 -13.160 1.00 88.38 72 ASN A C 1
ATOM 532 O O . ASN A 1 72 ? 13.003 -7.463 -12.813 1.00 88.38 72 ASN A O 1
ATOM 536 N N . ASN A 1 73 ? 11.285 -6.030 -12.768 1.00 84.25 73 ASN A N 1
ATOM 537 C CA . ASN A 1 73 ? 11.935 -4.981 -11.975 1.00 84.25 73 ASN A CA 1
ATOM 538 C C . ASN A 1 73 ? 11.310 -4.804 -10.581 1.00 84.25 73 ASN A C 1
ATOM 540 O O . ASN A 1 73 ? 11.823 -4.031 -9.773 1.00 84.25 73 ASN A O 1
ATOM 544 N N . CYS A 1 74 ? 10.217 -5.512 -10.282 1.00 88.56 74 CYS A N 1
ATOM 545 C CA . CYS A 1 74 ? 9.564 -5.436 -8.984 1.00 88.56 74 CYS A CA 1
ATOM 546 C C . CYS A 1 74 ? 10.059 -6.496 -8.012 1.00 88.56 74 CYS A C 1
ATOM 548 O O . CYS A 1 74 ? 10.302 -7.650 -8.366 1.00 88.56 74 CYS A O 1
ATOM 550 N N . VAL A 1 75 ? 10.121 -6.092 -6.747 1.00 90.31 75 VAL A N 1
ATOM 551 C CA . VAL A 1 75 ? 10.442 -6.947 -5.606 1.00 90.31 75 VAL A CA 1
ATOM 552 C C . VAL A 1 75 ? 9.240 -6.948 -4.666 1.00 90.31 75 VAL A C 1
ATOM 554 O O . VAL A 1 75 ? 8.564 -5.931 -4.504 1.00 90.31 75 VAL A O 1
ATOM 557 N N . ALA A 1 76 ? 8.944 -8.098 -4.061 1.00 91.19 76 ALA A N 1
ATOM 558 C CA . ALA A 1 76 ? 7.912 -8.183 -3.036 1.00 91.19 76 ALA A CA 1
ATOM 559 C C . ALA A 1 76 ? 8.261 -7.271 -1.847 1.00 91.19 76 ALA A C 1
ATOM 561 O O . ALA A 1 76 ? 9.402 -7.245 -1.385 1.00 91.19 76 ALA A O 1
ATOM 562 N N . ALA A 1 77 ? 7.263 -6.550 -1.341 1.00 94.25 77 ALA A N 1
ATOM 563 C CA . ALA A 1 77 ? 7.433 -5.568 -0.278 1.00 94.25 77 ALA A CA 1
ATOM 564 C C . ALA A 1 77 ? 6.487 -5.854 0.888 1.00 94.25 77 ALA A C 1
ATOM 566 O O . ALA A 1 77 ? 5.346 -6.280 0.690 1.00 94.25 77 ALA A O 1
ATOM 567 N N . THR A 1 78 ? 6.942 -5.573 2.104 1.00 97.25 78 THR A N 1
ATOM 568 C CA . THR A 1 78 ? 6.052 -5.405 3.255 1.00 97.25 78 THR A CA 1
ATOM 569 C C . THR A 1 78 ? 5.553 -3.966 3.265 1.00 97.25 78 THR A C 1
ATOM 571 O O . THR A 1 78 ? 6.357 -3.041 3.154 1.00 97.25 78 THR A O 1
ATOM 574 N N . LEU A 1 79 ? 4.245 -3.767 3.411 1.00 98.06 79 LEU A N 1
ATOM 575 C CA . LEU A 1 79 ? 3.640 -2.442 3.497 1.00 98.06 79 LEU A CA 1
ATOM 576 C C . LEU A 1 79 ? 3.131 -2.193 4.913 1.00 98.06 79 LEU A C 1
ATOM 578 O O . LEU A 1 79 ? 2.375 -2.997 5.458 1.00 98.06 79 LEU A O 1
ATOM 582 N N . ASP A 1 80 ? 3.506 -1.053 5.473 1.00 98.06 80 ASP A N 1
ATOM 583 C CA . ASP A 1 80 ? 2.887 -0.476 6.656 1.00 98.06 80 ASP A CA 1
ATOM 584 C C . ASP A 1 80 ? 1.925 0.627 6.217 1.00 98.06 80 ASP A C 1
ATOM 586 O O . ASP A 1 80 ? 2.323 1.599 5.566 1.00 98.06 80 ASP A O 1
ATOM 590 N N . LEU A 1 81 ? 0.652 0.471 6.569 1.00 98.50 81 LEU A N 1
ATOM 591 C CA . LEU A 1 81 ? -0.417 1.387 6.197 1.00 98.50 81 LEU A CA 1
ATOM 592 C C . LEU A 1 81 ? -1.007 2.002 7.463 1.00 98.50 81 LEU A C 1
ATOM 594 O O . LEU A 1 81 ? -1.476 1.280 8.340 1.00 98.50 81 LEU A O 1
ATOM 598 N N . GLY A 1 82 ? -0.990 3.329 7.567 1.00 98.31 82 GLY A N 1
ATOM 599 C CA . GLY A 1 82 ? -1.463 4.044 8.755 1.00 98.31 82 GLY A CA 1
ATOM 600 C C . GLY A 1 82 ? -2.509 5.093 8.412 1.00 98.31 82 GLY A C 1
ATOM 601 O O . GLY A 1 82 ? -2.200 6.056 7.713 1.00 98.31 82 GLY A O 1
ATOM 602 N N . LEU A 1 83 ? -3.734 4.958 8.914 1.00 98.00 83 LEU A N 1
ATOM 603 C CA . LEU A 1 83 ? -4.771 5.967 8.700 1.00 98.00 83 LEU A CA 1
ATOM 604 C C . LEU A 1 83 ? -4.387 7.281 9.385 1.00 98.00 83 LEU A C 1
ATOM 606 O O . LEU A 1 83 ? -4.124 7.315 10.586 1.00 98.00 83 LEU A O 1
ATOM 610 N N . ARG A 1 84 ? -4.396 8.370 8.611 1.00 96.06 84 ARG A N 1
ATOM 611 C CA . ARG A 1 84 ? -4.314 9.743 9.130 1.00 96.06 84 ARG A CA 1
ATOM 612 C C . ARG A 1 84 ? -5.712 10.308 9.372 1.00 96.06 84 ARG A C 1
ATOM 614 O O . ARG A 1 84 ? -5.936 11.026 10.339 1.00 96.06 84 ARG A O 1
ATOM 621 N N . SER A 1 85 ? -6.646 9.977 8.481 1.00 95.44 85 SER A N 1
ATOM 622 C CA . SER A 1 85 ? -8.051 10.384 8.531 1.00 95.44 85 SER A CA 1
ATOM 623 C C . SER A 1 85 ? -8.939 9.384 7.776 1.00 95.44 85 SER A C 1
ATOM 625 O O . SER A 1 85 ? -8.466 8.396 7.207 1.00 95.44 85 SER A O 1
ATOM 627 N N . SER A 1 86 ? -10.239 9.675 7.697 1.00 92.56 86 SER A N 1
ATOM 628 C CA . SER A 1 86 ? -11.188 8.965 6.830 1.00 92.56 86 SER A CA 1
ATOM 629 C C . SER A 1 86 ? -10.956 9.178 5.327 1.00 92.56 86 SER A C 1
ATOM 631 O O . SER A 1 86 ? -11.712 8.638 4.532 1.00 92.56 86 SER A O 1
ATOM 633 N N . SER A 1 87 ? -9.945 9.946 4.913 1.00 96.44 87 SER A N 1
ATOM 634 C CA . SER A 1 87 ? -9.659 10.249 3.501 1.00 96.44 87 SER A CA 1
ATOM 635 C C . SER A 1 87 ? -8.170 10.240 3.152 1.00 96.44 87 SER A C 1
ATOM 637 O O . SER A 1 87 ? -7.820 10.447 1.994 1.00 96.44 87 SER A O 1
ATOM 639 N N . SER A 1 88 ? -7.283 9.989 4.122 1.00 98.25 88 SER A N 1
ATOM 640 C CA . SER A 1 88 ? -5.836 9.954 3.889 1.00 98.25 88 SER A CA 1
ATOM 641 C C . SER A 1 88 ? -5.123 8.868 4.700 1.00 98.25 88 SER A C 1
ATOM 643 O O . SER A 1 88 ? -5.492 8.571 5.842 1.00 98.25 88 SER A O 1
ATOM 645 N N . MET A 1 89 ? -4.091 8.272 4.101 1.00 98.50 89 MET A N 1
ATOM 646 C CA . MET A 1 89 ? -3.347 7.138 4.650 1.00 98.50 89 MET A CA 1
ATOM 647 C C . MET A 1 89 ? -1.846 7.283 4.394 1.00 98.50 89 MET A C 1
ATOM 649 O O . MET A 1 89 ? -1.415 7.572 3.283 1.00 98.50 89 MET A O 1
ATOM 653 N N . ASN A 1 90 ? -1.042 7.065 5.431 1.00 98.50 90 ASN A N 1
ATOM 654 C CA . ASN A 1 90 ? 0.390 6.830 5.306 1.00 98.50 90 ASN A CA 1
ATOM 655 C C . ASN A 1 90 ? 0.635 5.496 4.614 1.00 98.50 90 ASN A C 1
ATOM 657 O O . ASN A 1 90 ? 0.063 4.485 5.018 1.00 98.50 90 ASN A O 1
ATOM 661 N N . TYR A 1 91 ? 1.537 5.503 3.646 1.00 98.38 91 TYR A N 1
ATOM 662 C CA . TYR A 1 91 ? 2.061 4.314 3.002 1.00 98.38 91 TYR A CA 1
ATOM 663 C C . TYR A 1 91 ? 3.571 4.276 3.198 1.00 98.38 91 TYR A C 1
ATOM 665 O O . TYR A 1 91 ? 4.259 5.250 2.888 1.00 98.38 91 TYR A O 1
ATOM 673 N N . LEU A 1 92 ? 4.073 3.149 3.694 1.00 97.31 92 LEU A N 1
ATOM 674 C CA . LEU A 1 92 ? 5.497 2.855 3.759 1.00 97.31 92 LEU A CA 1
ATOM 675 C C . LEU A 1 92 ? 5.738 1.430 3.262 1.00 97.31 92 LEU A C 1
ATOM 677 O O . LEU A 1 92 ? 5.286 0.467 3.876 1.00 97.31 92 LEU A O 1
ATOM 681 N N . ALA A 1 93 ? 6.476 1.298 2.169 1.00 96.25 93 ALA A N 1
ATOM 682 C CA . ALA A 1 93 ? 6.938 0.030 1.635 1.00 96.25 93 ALA A CA 1
ATOM 683 C C . ALA A 1 93 ? 8.379 -0.244 2.053 1.00 96.25 93 ALA A C 1
ATOM 685 O O . ALA A 1 93 ? 9.262 0.610 1.930 1.00 96.25 93 ALA A O 1
ATOM 686 N N . ARG A 1 94 ? 8.617 -1.471 2.505 1.00 94.38 94 ARG A N 1
ATOM 687 C CA . ARG A 1 94 ? 9.939 -2.008 2.811 1.00 94.38 94 ARG A CA 1
ATOM 688 C C . ARG A 1 94 ? 10.195 -3.201 1.904 1.00 94.38 94 ARG A C 1
ATOM 690 O O . ARG A 1 94 ? 9.546 -4.239 2.038 1.00 94.38 94 ARG A O 1
ATOM 697 N N . SER A 1 95 ? 11.140 -3.024 0.993 1.00 87.88 95 SER A N 1
ATOM 698 C CA . SER A 1 95 ? 11.558 -4.036 0.025 1.00 87.88 95 SER A CA 1
ATOM 699 C C . SER A 1 95 ? 13.002 -4.442 0.319 1.00 87.88 95 SER A C 1
ATOM 701 O O . SER A 1 95 ? 13.837 -3.560 0.544 1.00 87.88 95 SER A O 1
ATOM 703 N N . PRO A 1 96 ? 13.335 -5.744 0.315 1.00 82.75 96 PRO A N 1
ATOM 704 C CA . PRO A 1 96 ? 14.721 -6.188 0.413 1.00 82.75 96 PRO A CA 1
ATOM 705 C C . PRO A 1 96 ? 15.596 -5.524 -0.659 1.00 82.75 96 PRO A C 1
ATOM 707 O O . PRO A 1 96 ? 15.180 -5.407 -1.809 1.00 82.75 96 PRO A O 1
ATOM 710 N N . GLY A 1 97 ? 16.801 -5.092 -0.281 1.00 75.69 97 GLY A N 1
ATOM 711 C CA . GLY A 1 97 ? 17.764 -4.478 -1.204 1.00 75.69 97 GLY A CA 1
ATOM 712 C C . GLY A 1 97 ? 17.609 -2.96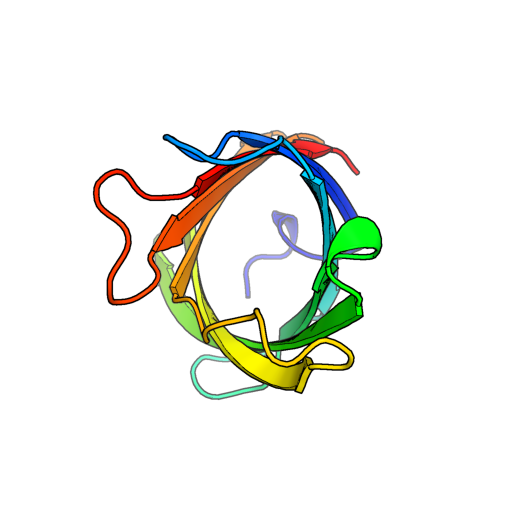9 -1.434 1.00 75.69 97 GLY A C 1
ATOM 713 O O . GLY A 1 97 ? 18.449 -2.398 -2.119 1.00 75.69 97 GLY A O 1
ATOM 714 N N . PHE A 1 98 ? 16.607 -2.308 -0.838 1.00 74.62 98 PHE A N 1
ATOM 715 C CA . PHE A 1 98 ? 16.429 -0.852 -0.930 1.00 74.62 98 PHE A CA 1
ATOM 716 C C . PHE A 1 98 ? 16.637 -0.174 0.430 1.00 74.62 98 PHE A C 1
ATOM 718 O O . PHE A 1 98 ? 15.869 -0.385 1.373 1.00 74.62 98 PHE A O 1
ATOM 725 N N . SER A 1 99 ? 17.666 0.667 0.539 1.00 66.31 99 SER A N 1
ATOM 726 C CA . SER A 1 99 ? 17.921 1.498 1.719 1.00 66.31 99 SER A CA 1
ATOM 727 C C . SER A 1 99 ? 16.998 2.720 1.724 1.00 66.31 99 SER A C 1
ATOM 729 O O . SER A 1 99 ? 17.055 3.542 0.818 1.00 66.31 99 SER A O 1
ATOM 731 N N . GLY A 1 100 ? 16.146 2.848 2.746 1.00 69.19 100 GLY A N 1
ATOM 732 C CA . GLY A 1 100 ? 15.305 4.036 2.972 1.00 69.19 100 GLY A CA 1
ATOM 733 C C . GLY A 1 100 ? 13.795 3.822 2.826 1.00 69.19 100 GLY A C 1
ATOM 734 O O . GLY A 1 100 ? 13.026 4.654 3.298 1.00 69.19 100 GLY A O 1
ATOM 735 N N . GLY A 1 101 ? 13.362 2.686 2.266 1.00 83.00 101 GLY A N 1
ATOM 736 C CA . GLY A 1 101 ? 11.943 2.408 2.013 1.00 83.00 101 GLY A CA 1
ATOM 737 C C . GLY A 1 101 ? 11.322 3.355 0.977 1.00 83.00 101 GLY A C 1
ATOM 738 O O . GLY A 1 101 ? 11.925 4.339 0.558 1.00 83.00 101 GLY A O 1
ATOM 739 N N . ALA A 1 102 ? 10.106 3.049 0.538 1.00 93.31 102 ALA A N 1
ATOM 740 C CA . ALA A 1 102 ? 9.351 3.898 -0.380 1.00 93.31 102 ALA A CA 1
ATOM 741 C C . ALA A 1 102 ? 8.096 4.404 0.331 1.00 93.31 102 ALA A C 1
ATOM 743 O O . ALA A 1 102 ? 7.417 3.626 1.000 1.00 93.31 102 ALA A O 1
ATOM 744 N N . SER A 1 103 ? 7.785 5.694 0.235 1.00 96.56 103 SER A N 1
ATOM 745 C CA . SER A 1 103 ? 6.721 6.298 1.044 1.00 96.56 103 SER A CA 1
ATOM 746 C C . SER A 1 103 ? 5.784 7.184 0.238 1.00 96.56 103 SER A C 1
ATOM 748 O O . SER A 1 103 ? 6.166 7.753 -0.782 1.00 96.56 103 SER A O 1
ATOM 750 N N . ALA A 1 104 ? 4.539 7.286 0.699 1.00 98.19 104 ALA A N 1
ATOM 751 C CA . ALA A 1 104 ? 3.521 8.137 0.099 1.00 98.19 104 ALA A CA 1
ATOM 752 C C . ALA A 1 104 ? 2.465 8.552 1.126 1.00 98.19 104 ALA A C 1
ATOM 754 O O . ALA A 1 104 ? 2.306 7.940 2.188 1.00 98.19 104 ALA A O 1
ATOM 755 N N . VAL A 1 105 ? 1.681 9.558 0.748 1.00 98.56 105 VAL A N 1
ATOM 756 C CA . VAL A 1 105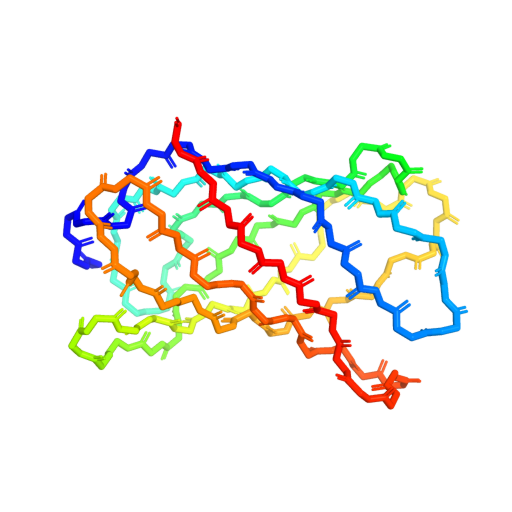 ? 0.344 9.778 1.303 1.00 98.56 105 VAL A CA 1
ATOM 757 C C . VAL A 1 105 ? -0.653 9.344 0.248 1.00 98.56 105 VAL A C 1
ATOM 759 O O . VAL A 1 105 ? -0.598 9.822 -0.884 1.00 98.56 105 VAL A O 1
ATOM 762 N N . LEU A 1 106 ? -1.535 8.421 0.613 1.00 98.69 106 LEU A N 1
ATOM 763 C CA . LEU A 1 106 ? -2.595 7.944 -0.260 1.00 98.69 106 LEU A CA 1
ATOM 764 C C . LEU A 1 106 ? -3.914 8.613 0.102 1.00 98.69 106 LEU A C 1
ATOM 766 O O . LEU A 1 106 ? -4.186 8.861 1.279 1.00 98.69 106 LEU A O 1
ATOM 770 N N . TYR A 1 107 ? -4.739 8.836 -0.911 1.00 98.38 107 TYR A N 1
ATOM 771 C CA . TYR A 1 107 ? -6.064 9.438 -0.815 1.00 98.38 107 TYR A CA 1
ATOM 772 C C . TYR A 1 107 ? -7.112 8.512 -1.433 1.00 98.38 107 TYR A C 1
ATOM 774 O O . TYR A 1 107 ? -6.765 7.670 -2.264 1.00 98.38 107 TYR A O 1
ATOM 782 N N . ARG A 1 108 ? -8.361 8.647 -0.983 1.00 92.19 108 ARG A N 1
ATOM 783 C CA . ARG A 1 108 ? -9.520 7.881 -1.470 1.00 92.19 108 ARG A CA 1
ATOM 784 C C . ARG A 1 108 ? -10.216 8.596 -2.614 1.00 92.19 108 ARG A C 1
ATOM 786 O O . ARG A 1 108 ? -10.288 9.843 -2.532 1.00 92.19 108 ARG A O 1
#

Organism: NCBI:txid1839754

Foldseek 3Di:
DDPLVAAKKKWWKDAPPDDIWIKIWHAADDDAQDFGTKIDTVVQQWIWTWGWHDDDPQKTKTWTDTPTRPPVPDFTWIWIWGDPDSFKIWIWTDGPPGPPTMITIIGD

pLDDT: mean 94.88, std 6.07, range [66.31, 98.75]

Secondary structure (DSSP, 8-state):
--GGG-EEEEEEEB-TTS--EEEEEEE----TTSEEEEEEEGGGTEEEEEEEEEEETTEEEEEEEEEEETTS-----EEEEEESSSSEEEEEEE-TT-TT-EEEEEE-